Protein AF-A0AAW1LVD1-F1 (afdb_monomer)

pLDDT: mean 81.11, std 13.67, range [33.34, 93.12]

Mean predicted aligned error: 8.17 Å

Sequence (95 aa):
METDLHILIRFNSGAVNEKIYNSKRRLKGIKVVIKEDLTQRRVELIKKLLKHIPARTIWTYHGKMCRKRGGNTETIQRDSDIRKIWVSGMDSRSK

Nearest PDB structures (foldseek):
  2ykp-assembly1_B  TM=5.722E-01  e=3.103E-01  Homo sapiens
  2ykq-assembly1_A  TM=5.357E-01  e=2.715E-01  Homo sapiens
  2yko-assembly1_B  TM=6.009E-01  e=7.402E-01  Homo sapiens
  2ykq-assembly1_B  TM=4.452E-01  e=3.547E-01  Homo sapiens
  8bqs-assembly1_Dc  TM=2.993E-01  e=2.903E-01  Tetrahymena thermophila SB210

Structure (mmCIF, N/CA/C/O backbone):
data_AF-A0AAW1LVD1-F1
#
_entry.id   AF-A0AAW1LVD1-F1
#
loop_
_atom_site.group_PDB
_atom_site.id
_atom_site.type_symbol
_atom_site.label_atom_id
_atom_site.label_alt_id
_atom_site.label_comp_id
_atom_site.label_asym_id
_atom_site.label_entity_id
_atom_site.label_seq_id
_atom_site.pdbx_PDB_ins_code
_atom_site.Cartn_x
_atom_site.Cartn_y
_atom_site.Cartn_z
_atom_site.occupancy
_atom_site.B_iso_or_equiv
_atom_site.auth_seq_id
_atom_site.auth_comp_id
_atom_site.auth_asym_id
_atom_site.auth_atom_id
_atom_site.pdbx_PDB_model_num
ATOM 1 N N . MET A 1 1 ? -16.031 -17.351 13.432 1.00 46.28 1 MET A N 1
ATOM 2 C CA . MET A 1 1 ? -15.065 -16.577 12.626 1.00 46.28 1 MET A CA 1
ATOM 3 C C . MET A 1 1 ? -15.374 -15.121 12.891 1.00 46.28 1 MET A C 1
ATOM 5 O O . MET A 1 1 ? -16.492 -14.709 12.616 1.00 46.28 1 MET A O 1
ATOM 9 N N . GLU A 1 2 ? -14.470 -14.397 13.540 1.00 61.00 2 GLU A N 1
ATOM 10 C CA . GLU A 1 2 ? -14.651 -12.966 13.794 1.00 61.00 2 GLU A CA 1
ATOM 11 C C . GLU A 1 2 ? -14.528 -12.250 12.443 1.00 61.00 2 GLU A C 1
ATOM 13 O O . GLU A 1 2 ? -13.537 -12.420 11.734 1.00 61.00 2 GLU A O 1
ATOM 18 N N . THR A 1 3 ? -15.589 -11.577 12.006 1.00 65.06 3 THR A 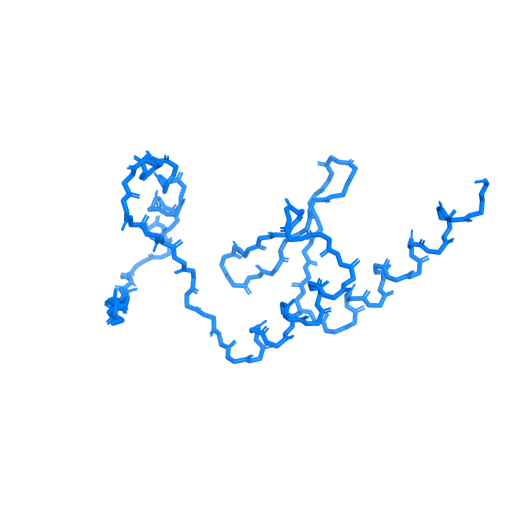N 1
ATOM 19 C CA . THR A 1 3 ? -15.590 -10.838 10.743 1.00 65.06 3 THR A CA 1
ATOM 20 C C . THR A 1 3 ? -14.800 -9.554 10.938 1.00 65.06 3 THR A C 1
ATOM 22 O O . THR A 1 3 ? -15.234 -8.683 11.692 1.00 65.06 3 THR A O 1
ATOM 25 N N . ASP A 1 4 ? -13.663 -9.429 10.255 1.00 79.44 4 ASP A N 1
ATOM 26 C CA . ASP A 1 4 ? -12.911 -8.177 10.201 1.00 79.44 4 ASP A CA 1
ATOM 27 C C . ASP A 1 4 ? -13.808 -7.085 9.596 1.00 79.44 4 ASP A C 1
ATOM 29 O O . ASP A 1 4 ? -14.131 -7.096 8.405 1.00 79.44 4 ASP A O 1
ATOM 33 N N . LEU A 1 5 ? -14.244 -6.138 10.430 1.00 86.25 5 LEU A N 1
ATOM 34 C CA . LEU A 1 5 ? -15.019 -4.992 9.974 1.00 86.25 5 LEU A CA 1
ATOM 35 C C . LEU A 1 5 ? -14.091 -4.036 9.219 1.00 86.25 5 LEU A C 1
ATOM 37 O O . LEU A 1 5 ? -13.218 -3.389 9.802 1.00 86.25 5 LEU A O 1
ATOM 41 N N . HIS A 1 6 ? -14.300 -3.924 7.911 1.00 87.81 6 HIS A N 1
ATOM 42 C CA . HIS A 1 6 ? -13.587 -2.971 7.072 1.00 87.81 6 HIS A CA 1
ATOM 43 C C . HIS A 1 6 ? -14.395 -1.680 6.919 1.00 87.81 6 HIS A C 1
ATOM 45 O O . HIS A 1 6 ? -15.538 -1.702 6.472 1.00 87.81 6 HIS A O 1
ATOM 51 N N . ILE A 1 7 ? -13.777 -0.546 7.254 1.00 92.31 7 ILE A N 1
ATOM 52 C CA . ILE A 1 7 ? -14.353 0.791 7.074 1.00 92.31 7 ILE A CA 1
ATOM 53 C C . ILE A 1 7 ? -13.542 1.517 6.000 1.00 92.31 7 ILE A C 1
ATOM 55 O O . ILE A 1 7 ? -12.330 1.692 6.145 1.00 92.31 7 ILE A O 1
ATOM 59 N N . LEU A 1 8 ? -14.207 1.952 4.927 1.00 91.38 8 LEU A N 1
ATOM 60 C CA . LEU A 1 8 ? -13.598 2.794 3.898 1.00 91.38 8 LEU A CA 1
ATOM 61 C C . LEU A 1 8 ? -13.706 4.263 4.307 1.00 91.38 8 LEU A C 1
ATOM 63 O O . LEU A 1 8 ? -14.798 4.782 4.525 1.00 91.38 8 LEU A O 1
ATOM 67 N N . ILE A 1 9 ? -12.561 4.939 4.390 1.00 90.88 9 ILE A N 1
ATOM 68 C CA . ILE A 1 9 ? -12.479 6.354 4.757 1.00 90.88 9 ILE A CA 1
ATOM 69 C C . ILE A 1 9 ? -11.940 7.131 3.561 1.00 90.88 9 ILE A C 1
ATOM 71 O O . ILE A 1 9 ? -10.801 6.933 3.136 1.00 90.88 9 ILE A O 1
ATOM 75 N N . ARG A 1 10 ? -12.749 8.055 3.038 1.00 91.88 10 ARG A N 1
ATOM 76 C CA . ARG A 1 10 ? -12.319 9.019 2.023 1.00 91.88 10 ARG A CA 1
ATOM 77 C C . ARG A 1 10 ? -11.919 10.322 2.702 1.00 91.88 10 ARG A C 1
ATOM 79 O O . ARG A 1 10 ? -12.741 10.984 3.325 1.00 91.88 10 ARG A O 1
ATOM 86 N N . PHE A 1 11 ? -10.664 10.717 2.535 1.00 90.44 11 PHE A N 1
ATOM 87 C CA . PHE A 1 11 ? -10.186 12.014 3.003 1.00 90.44 11 PHE A CA 1
ATOM 88 C C . PHE A 1 11 ? -10.530 13.121 2.003 1.00 90.44 11 PHE A C 1
ATOM 90 O O . PHE A 1 11 ? -10.503 12.912 0.789 1.00 90.44 11 PHE A O 1
ATOM 97 N N . ASN A 1 12 ? -10.808 14.317 2.520 1.00 92.19 12 ASN A N 1
ATOM 98 C CA . ASN A 1 12 ? -11.026 15.520 1.713 1.00 92.19 12 ASN A CA 1
ATOM 99 C C . ASN A 1 12 ? -9.725 16.093 1.116 1.00 92.19 12 ASN A C 1
ATOM 101 O O . ASN A 1 12 ? -9.779 16.910 0.203 1.00 92.19 12 ASN A O 1
ATOM 105 N N . SER A 1 13 ? -8.559 15.679 1.625 1.00 93.12 13 SER A N 1
ATOM 106 C CA . SER A 1 13 ? -7.252 16.181 1.206 1.00 93.12 13 SER A CA 1
ATOM 107 C C . SER A 1 13 ? -6.151 15.132 1.375 1.00 93.12 13 SER A C 1
ATOM 109 O O . SER A 1 13 ? -6.160 14.322 2.308 1.00 93.12 13 SER A O 1
ATOM 111 N N . GLY A 1 14 ? -5.158 15.181 0.482 1.00 87.75 14 GLY A N 1
ATOM 112 C CA . GLY A 1 14 ? -3.971 14.324 0.555 1.00 87.75 14 GLY A CA 1
ATOM 113 C C . GLY A 1 14 ? -3.124 14.582 1.805 1.00 87.75 14 GLY A C 1
ATOM 114 O O . GLY A 1 14 ? -2.609 1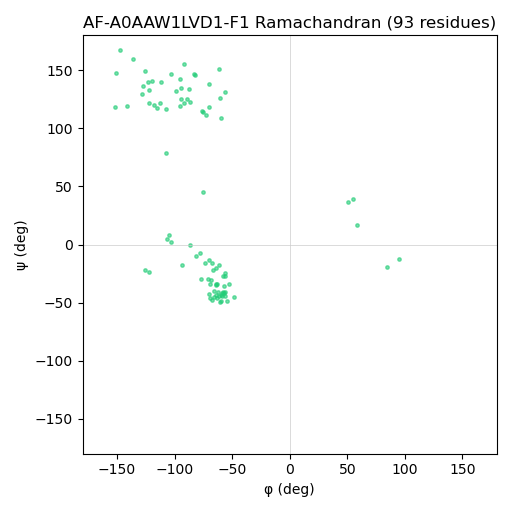3.637 2.393 1.00 87.75 14 GLY A O 1
ATOM 115 N N . ALA A 1 15 ? -3.053 15.837 2.261 1.00 90.44 15 ALA A N 1
ATOM 116 C CA . ALA A 1 15 ? -2.282 16.224 3.442 1.00 90.44 15 ALA A CA 1
ATOM 117 C C . ALA A 1 15 ? -2.842 15.622 4.742 1.00 90.44 15 ALA A C 1
ATOM 119 O O . ALA A 1 15 ? -2.079 15.175 5.597 1.00 90.44 15 ALA A O 1
ATOM 120 N N . VAL A 1 16 ? -4.171 15.578 4.905 1.00 91.06 16 VAL A N 1
ATOM 121 C CA . VAL A 1 16 ? -4.788 14.918 6.069 1.00 91.06 16 VAL A CA 1
ATOM 122 C C . VAL A 1 16 ? -4.527 13.417 6.022 1.00 91.06 16 VAL A C 1
ATOM 124 O O . VAL A 1 16 ? -4.101 12.846 7.024 1.00 91.06 16 VAL A O 1
ATOM 127 N N . ASN A 1 17 ? -4.706 12.795 4.853 1.00 89.81 17 ASN A N 1
ATOM 128 C CA . ASN A 1 17 ? -4.410 11.378 4.658 1.00 89.81 17 ASN A CA 1
ATOM 129 C C . ASN A 1 17 ? -2.960 11.048 5.065 1.00 89.81 17 ASN A C 1
ATOM 131 O O . ASN A 1 17 ? -2.718 10.151 5.869 1.00 89.81 17 ASN A O 1
ATOM 135 N N . GLU A 1 18 ? -1.994 11.834 4.591 1.00 89.38 18 GLU A N 1
ATOM 136 C CA . GLU A 1 18 ? -0.576 11.661 4.910 1.00 89.38 18 GLU A CA 1
ATOM 137 C C . GLU A 1 18 ? -0.280 11.810 6.412 1.00 89.38 18 GLU A C 1
ATOM 139 O O . GLU A 1 18 ? 0.409 10.969 6.995 1.00 89.38 18 GLU A O 1
ATOM 144 N N . LYS A 1 19 ? -0.855 12.822 7.078 1.00 91.38 19 LYS A N 1
ATOM 145 C CA . LYS A 1 19 ? -0.721 13.002 8.536 1.00 91.38 19 LYS A CA 1
ATOM 146 C C . LYS A 1 19 ? -1.203 11.773 9.312 1.00 91.38 19 LYS A C 1
ATOM 148 O O . LYS A 1 19 ? -0.542 11.355 10.268 1.00 91.38 19 LYS A O 1
ATOM 153 N N . ILE A 1 20 ? -2.320 11.174 8.898 1.00 90.25 20 ILE A N 1
ATOM 154 C CA . ILE A 1 20 ? -2.858 9.950 9.506 1.00 90.25 20 ILE A CA 1
ATOM 155 C C . ILE A 1 20 ? -1.938 8.754 9.238 1.00 90.25 20 ILE A C 1
ATOM 157 O O . ILE A 1 20 ? -1.561 8.053 10.181 1.00 90.25 20 ILE A O 1
ATOM 161 N N . TYR A 1 21 ? -1.502 8.552 7.992 1.00 88.19 21 TYR A N 1
ATOM 162 C CA . TYR A 1 21 ? -0.584 7.464 7.635 1.00 88.19 21 TYR A CA 1
ATOM 163 C C . TYR A 1 21 ? 0.736 7.522 8.401 1.00 88.19 21 TYR A C 1
ATOM 165 O O . TYR A 1 21 ? 1.204 6.492 8.890 1.00 88.19 21 TYR A O 1
ATOM 173 N N . ASN A 1 22 ? 1.309 8.713 8.565 1.00 88.19 22 ASN A N 1
ATOM 174 C CA . ASN A 1 22 ? 2.540 8.912 9.328 1.00 88.19 22 ASN A CA 1
ATOM 175 C C . ASN A 1 22 ? 2.326 8.670 10.830 1.00 88.19 22 ASN A C 1
ATOM 177 O O . ASN A 1 22 ? 3.209 8.154 11.521 1.00 88.19 22 ASN A O 1
ATOM 181 N N . SER A 1 23 ? 1.120 8.948 11.329 1.00 90.81 23 SER A N 1
ATOM 182 C CA . SER A 1 23 ? 0.745 8.738 12.730 1.00 90.81 23 SER A CA 1
ATOM 183 C C . SER A 1 23 ? 0.355 7.294 13.062 1.00 90.81 23 SER A C 1
ATOM 185 O O . SER A 1 23 ? 0.259 6.961 14.244 1.00 90.81 23 SER A O 1
ATOM 187 N N . LYS A 1 24 ? 0.189 6.400 12.072 1.00 88.19 24 LYS A N 1
ATOM 188 C CA . LYS A 1 24 ? -0.299 5.019 12.282 1.00 88.19 24 LYS A CA 1
ATOM 189 C C . LYS A 1 24 ? 0.532 4.199 13.269 1.00 88.19 24 LYS A C 1
ATOM 191 O O . LYS A 1 24 ? 0.016 3.280 13.895 1.00 88.19 24 LYS A O 1
ATOM 196 N N . ARG A 1 25 ? 1.816 4.537 13.455 1.00 88.00 25 ARG A N 1
ATOM 197 C CA . ARG A 1 25 ? 2.693 3.901 14.458 1.00 88.00 25 ARG A CA 1
ATOM 198 C C . ARG A 1 25 ? 2.145 4.024 15.883 1.00 88.00 25 ARG A C 1
ATOM 200 O O . ARG A 1 25 ? 2.429 3.155 16.699 1.00 88.00 25 ARG A O 1
ATOM 207 N N . ARG A 1 26 ? 1.348 5.059 16.165 1.00 92.38 26 ARG A N 1
ATOM 208 C CA . ARG A 1 26 ? 0.680 5.274 17.458 1.00 92.38 26 ARG A CA 1
ATOM 209 C C . ARG A 1 26 ? -0.406 4.236 17.755 1.00 92.38 26 ARG A C 1
ATOM 211 O O . ARG A 1 26 ? -0.807 4.116 18.901 1.00 92.38 26 ARG A O 1
ATOM 218 N N . LEU A 1 27 ? -0.852 3.481 16.748 1.00 90.12 27 LEU A N 1
ATOM 219 C CA . LEU A 1 27 ? -1.820 2.392 16.902 1.00 90.12 27 LEU A CA 1
ATOM 220 C C . LEU A 1 27 ? -1.160 1.052 17.257 1.00 90.12 27 LEU A C 1
ATOM 222 O O . LEU A 1 27 ? -1.846 0.045 17.401 1.00 90.12 27 LEU A O 1
ATOM 226 N N . LYS A 1 28 ? 0.173 0.998 17.385 1.00 88.12 28 LYS A N 1
ATOM 227 C CA . LYS A 1 28 ? 0.871 -0.236 17.759 1.00 88.12 28 LYS A CA 1
ATOM 228 C C . LYS A 1 28 ? 0.391 -0.706 19.138 1.00 88.12 28 LYS A C 1
ATOM 230 O O . LYS A 1 28 ? 0.469 0.044 20.102 1.00 88.12 28 LYS A O 1
ATOM 235 N N . GLY A 1 29 ? -0.063 -1.957 19.218 1.00 91.56 29 GLY A N 1
ATOM 236 C CA . GLY A 1 29 ? -0.643 -2.546 20.433 1.00 91.56 29 GLY A CA 1
ATOM 237 C C . GLY A 1 29 ? -2.170 -2.458 20.495 1.00 91.56 29 GLY A C 1
ATOM 238 O O . GLY A 1 29 ? -2.783 -3.162 21.289 1.00 91.56 29 GLY A O 1
ATOM 239 N N . ILE A 1 30 ? -2.791 -1.669 19.615 1.00 92.31 30 ILE A N 1
ATOM 240 C CA . ILE A 1 30 ? -4.242 -1.617 19.433 1.00 92.31 30 ILE A CA 1
ATOM 241 C C . ILE A 1 30 ? -4.616 -2.551 18.273 1.00 92.31 30 ILE A C 1
ATOM 243 O O . ILE A 1 30 ? -3.899 -2.634 17.273 1.00 92.31 30 ILE A O 1
ATOM 247 N N . LYS A 1 31 ? -5.755 -3.247 18.377 1.00 89.44 31 LYS A N 1
ATOM 248 C CA . LYS A 1 31 ? -6.290 -4.146 17.335 1.00 89.44 31 LYS A CA 1
ATOM 249 C C . LYS A 1 31 ? -6.923 -3.380 16.156 1.00 89.44 31 LYS A C 1
ATOM 251 O O . LYS A 1 31 ? -8.014 -3.707 15.710 1.00 89.44 31 LYS A O 1
ATOM 256 N N . VAL A 1 32 ? -6.259 -2.334 15.666 1.00 89.25 32 VAL A N 1
ATOM 257 C CA . VAL A 1 32 ? -6.704 -1.524 14.523 1.00 89.25 32 VAL A CA 1
ATOM 258 C C . VAL A 1 32 ? -5.569 -1.427 13.514 1.00 89.25 32 VAL A C 1
ATOM 260 O O . VAL A 1 32 ? -4.442 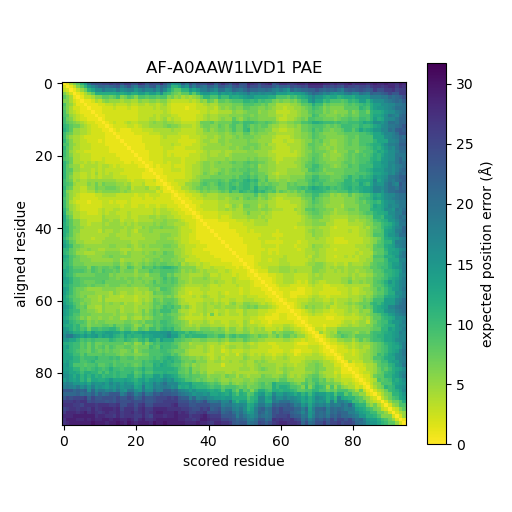-1.071 13.860 1.00 89.25 32 VAL A O 1
ATOM 263 N N . VAL A 1 33 ? -5.869 -1.717 12.247 1.00 88.38 33 VAL A N 1
ATOM 264 C CA . VAL A 1 33 ? -4.893 -1.663 11.155 1.00 88.38 33 VAL A CA 1
ATOM 265 C C . VAL A 1 33 ? -5.373 -0.696 10.082 1.00 88.38 33 VAL A C 1
ATOM 267 O O . VAL A 1 33 ? -6.428 -0.888 9.489 1.00 88.38 33 VAL A O 1
ATOM 270 N N . ILE A 1 34 ? -4.557 0.315 9.790 1.00 89.06 34 ILE A N 1
ATOM 271 C CA . ILE A 1 34 ? -4.774 1.227 8.663 1.00 89.06 34 ILE A CA 1
ATOM 272 C C . ILE A 1 34 ? -4.035 0.670 7.442 1.00 89.06 34 ILE A C 1
ATOM 274 O O . ILE A 1 34 ? -2.815 0.475 7.487 1.00 89.06 34 ILE A O 1
ATOM 278 N N . LYS A 1 35 ? -4.771 0.423 6.355 1.00 88.12 35 LYS A N 1
ATOM 279 C CA . LYS A 1 35 ? -4.251 -0.051 5.064 1.00 88.12 35 LYS A CA 1
ATOM 280 C C . LYS A 1 35 ? -4.703 0.891 3.953 1.00 88.12 35 LYS A C 1
ATOM 282 O O . LYS A 1 35 ? -5.783 1.470 4.044 1.00 88.12 35 LYS A O 1
ATOM 287 N N . GLU A 1 36 ? -3.881 1.022 2.914 1.00 87.31 36 GLU A N 1
ATOM 288 C CA . GLU A 1 36 ? -4.287 1.753 1.713 1.00 87.31 36 GLU A CA 1
ATOM 289 C C . GLU A 1 36 ? -5.342 0.958 0.961 1.00 87.31 36 GLU A C 1
ATOM 291 O O . GLU A 1 36 ? -5.212 -0.258 0.805 1.00 87.31 36 GLU A O 1
ATOM 296 N N . ASP A 1 37 ? -6.356 1.666 0.473 1.00 88.31 37 ASP A N 1
ATOM 297 C CA . ASP A 1 37 ? -7.261 1.120 -0.523 1.00 88.31 37 ASP A CA 1
ATOM 298 C C . ASP A 1 37 ? -6.548 1.123 -1.879 1.00 88.31 37 ASP A C 1
ATOM 300 O O . ASP A 1 37 ? -6.138 2.165 -2.405 1.00 88.31 37 ASP A O 1
ATOM 304 N N . LEU A 1 38 ? -6.307 -0.073 -2.403 1.00 86.94 38 LEU A N 1
ATOM 305 C CA . LEU A 1 38 ? -5.549 -0.283 -3.624 1.00 86.94 38 LEU A CA 1
ATOM 306 C C . LEU A 1 38 ? -6.475 -0.800 -4.708 1.00 86.94 38 LEU A C 1
ATOM 308 O O . LEU A 1 38 ? -7.274 -1.706 -4.494 1.00 86.94 38 LEU A O 1
ATOM 312 N N . THR A 1 39 ? -6.273 -0.303 -5.925 1.00 87.81 39 THR A N 1
ATOM 313 C CA . THR A 1 39 ? -6.938 -0.877 -7.093 1.00 87.81 39 THR A CA 1
ATOM 314 C C . THR A 1 39 ? -6.524 -2.338 -7.285 1.00 87.81 39 THR A C 1
ATOM 316 O O . THR A 1 39 ? -5.387 -2.719 -6.986 1.00 87.81 39 THR A O 1
ATOM 319 N N . GLN A 1 40 ? -7.412 -3.150 -7.863 1.00 88.75 40 GLN A N 1
ATOM 320 C CA . GLN A 1 40 ? -7.166 -4.570 -8.149 1.00 88.75 40 GLN A CA 1
ATOM 321 C C . GLN A 1 40 ? -5.820 -4.809 -8.859 1.00 88.75 40 GLN A C 1
ATOM 323 O O . GLN A 1 40 ? -5.013 -5.636 -8.437 1.00 88.75 40 GLN A O 1
ATOM 328 N N . ARG A 1 41 ? -5.519 -3.990 -9.875 1.00 87.50 41 ARG A N 1
ATOM 329 C CA . ARG A 1 41 ? -4.241 -4.020 -10.603 1.00 87.50 41 ARG A CA 1
ATOM 330 C C . ARG A 1 41 ? -3.029 -3.852 -9.680 1.00 87.50 41 ARG A C 1
ATOM 332 O O . ARG A 1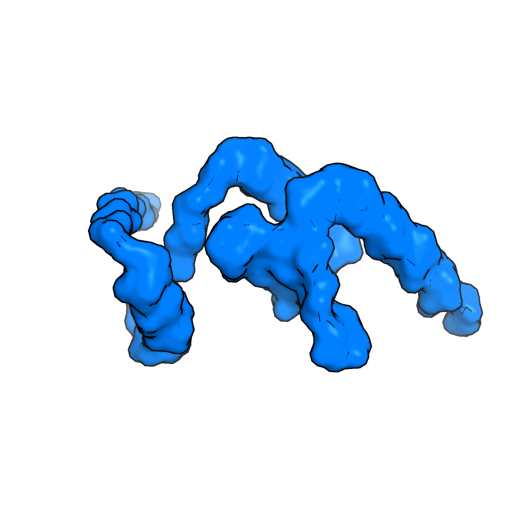 41 ? -2.006 -4.506 -9.870 1.00 87.50 41 ARG A O 1
ATOM 339 N N . ARG A 1 42 ? -3.112 -2.956 -8.692 1.00 86.31 42 ARG A N 1
ATOM 340 C CA . ARG A 1 42 ? -2.026 -2.732 -7.728 1.00 86.31 42 ARG A CA 1
ATOM 341 C C . ARG A 1 42 ? -1.882 -3.923 -6.796 1.00 86.31 42 ARG A C 1
ATOM 343 O O . ARG A 1 42 ? -0.759 -4.364 -6.590 1.00 86.31 42 ARG A O 1
ATOM 350 N N . VAL A 1 43 ? -2.988 -4.486 -6.311 1.00 88.44 43 VAL A N 1
ATOM 351 C CA . VAL A 1 43 ? -2.981 -5.705 -5.483 1.00 88.44 43 VAL A CA 1
ATOM 352 C C . VAL A 1 43 ? -2.283 -6.861 -6.204 1.00 88.44 43 VAL A C 1
ATOM 354 O O . VAL A 1 43 ? -1.447 -7.547 -5.616 1.00 88.44 43 VAL A O 1
ATOM 357 N N . GLU A 1 44 ? -2.566 -7.058 -7.489 1.00 88.88 44 GLU A N 1
ATOM 358 C CA . GLU A 1 44 ? -1.907 -8.081 -8.309 1.00 88.88 44 GLU A CA 1
ATOM 359 C C . GLU A 1 44 ? -0.402 -7.842 -8.450 1.00 88.88 44 GLU A C 1
ATOM 361 O O . GLU A 1 44 ? 0.386 -8.783 -8.322 1.00 88.88 44 GLU A O 1
ATOM 366 N N . LEU A 1 45 ? 0.013 -6.585 -8.633 1.00 86.50 45 LEU A N 1
ATOM 367 C CA . LEU A 1 45 ? 1.425 -6.206 -8.652 1.00 86.50 45 LEU A CA 1
ATOM 368 C C . LEU A 1 45 ? 2.121 -6.567 -7.327 1.00 86.50 45 LEU A C 1
ATOM 370 O O . LEU A 1 45 ? 3.211 -7.140 -7.348 1.00 86.50 45 LEU A O 1
ATOM 374 N N . ILE A 1 46 ? 1.479 -6.309 -6.177 1.00 85.81 46 ILE A N 1
ATOM 375 C CA . ILE A 1 46 ? 2.004 -6.698 -4.853 1.00 85.81 46 ILE A CA 1
ATOM 376 C C . ILE A 1 46 ? 2.175 -8.209 -4.770 1.00 85.81 46 ILE A C 1
ATOM 378 O O . ILE A 1 46 ? 3.237 -8.691 -4.383 1.00 85.81 46 ILE A O 1
ATOM 382 N N . LYS A 1 47 ? 1.139 -8.965 -5.149 1.00 87.06 47 LYS A N 1
ATOM 383 C CA . LYS A 1 47 ? 1.165 -10.430 -5.100 1.00 87.06 47 LYS A CA 1
ATOM 384 C C . LYS A 1 47 ? 2.307 -10.994 -5.941 1.00 87.06 47 LYS A C 1
ATOM 386 O O . LYS A 1 47 ? 2.978 -11.918 -5.494 1.00 87.06 47 LYS A O 1
ATOM 391 N N . LYS A 1 48 ? 2.567 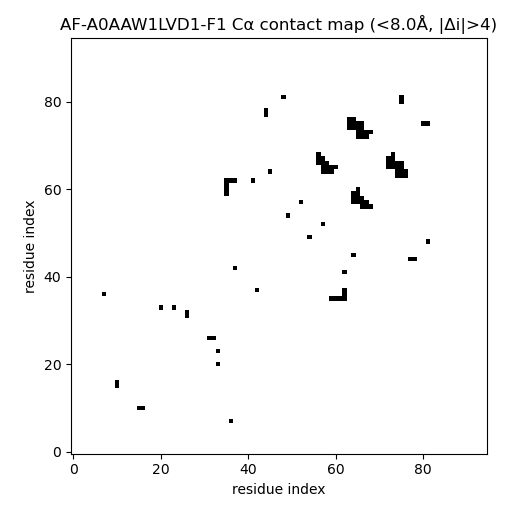-10.428 -7.126 1.00 86.75 48 LYS A N 1
ATOM 392 C CA . LYS A 1 48 ? 3.722 -10.805 -7.958 1.00 86.75 48 LYS A CA 1
ATOM 393 C C . LYS A 1 48 ? 5.048 -10.498 -7.254 1.00 86.75 48 LYS A C 1
ATOM 395 O O . LYS A 1 48 ? 5.918 -11.357 -7.219 1.00 86.75 48 LYS A O 1
ATOM 400 N N . LEU A 1 49 ? 5.198 -9.314 -6.660 1.00 83.00 49 LEU A N 1
ATOM 401 C CA . LEU A 1 49 ? 6.425 -8.914 -5.957 1.00 83.00 49 LEU A CA 1
ATOM 402 C C . LEU A 1 49 ? 6.723 -9.780 -4.729 1.00 83.00 49 LEU A C 1
ATOM 404 O O . LEU A 1 49 ? 7.865 -10.196 -4.536 1.00 83.00 49 LEU A O 1
ATOM 408 N N . LEU A 1 50 ? 5.702 -10.083 -3.926 1.00 85.56 50 LEU A N 1
ATOM 409 C CA . LEU A 1 50 ? 5.835 -10.868 -2.696 1.00 85.56 50 LEU A CA 1
ATOM 410 C C . LEU A 1 50 ? 6.302 -12.309 -2.937 1.00 85.56 50 LEU A C 1
ATOM 412 O O . LEU A 1 50 ? 6.851 -12.920 -2.026 1.00 85.56 50 LEU A O 1
ATOM 416 N N . LYS A 1 51 ? 6.146 -12.842 -4.155 1.00 85.56 51 LYS A N 1
ATOM 417 C CA . LYS A 1 51 ? 6.713 -14.149 -4.533 1.00 85.56 51 LYS A CA 1
ATOM 418 C C . LYS A 1 51 ? 8.242 -14.152 -4.572 1.00 85.56 51 LYS A C 1
ATOM 420 O O . LYS A 1 51 ? 8.846 -15.216 -4.499 1.00 85.56 51 LYS A O 1
ATOM 425 N N . HIS A 1 52 ? 8.867 -12.986 -4.719 1.00 81.12 52 HIS A N 1
ATOM 426 C CA . HIS A 1 52 ? 10.303 -12.876 -4.991 1.00 81.12 52 HIS A CA 1
ATOM 427 C C . HIS A 1 52 ? 11.044 -11.992 -3.992 1.00 81.12 52 HIS A C 1
ATOM 429 O O . HIS A 1 52 ? 12.258 -12.109 -3.841 1.00 81.12 52 HIS A O 1
ATOM 435 N N . ILE A 1 53 ? 10.332 -11.094 -3.316 1.00 82.44 53 ILE A N 1
ATOM 436 C CA . ILE A 1 53 ? 10.909 -10.120 -2.401 1.00 82.44 53 ILE A CA 1
ATOM 437 C C . ILE A 1 53 ? 10.270 -10.314 -1.022 1.00 82.44 53 ILE A C 1
ATOM 439 O O . ILE A 1 53 ? 9.042 -10.383 -0.927 1.00 82.44 53 ILE A O 1
ATOM 443 N N . PRO A 1 54 ? 11.069 -10.358 0.060 1.00 83.88 54 PRO A N 1
ATOM 444 C CA . PRO A 1 54 ? 10.537 -10.467 1.410 1.00 83.88 54 PRO A CA 1
ATOM 445 C C . PRO A 1 54 ? 9.552 -9.338 1.728 1.00 83.88 54 PRO A C 1
ATOM 447 O O . PRO A 1 54 ? 9.885 -8.164 1.581 1.00 83.88 54 PRO A O 1
ATOM 450 N N . ALA A 1 55 ? 8.378 -9.677 2.264 1.00 83.81 55 ALA A N 1
ATOM 451 C CA . ALA A 1 55 ? 7.340 -8.698 2.604 1.00 83.81 55 ALA A CA 1
ATOM 452 C C . ALA A 1 55 ? 7.851 -7.554 3.499 1.00 83.81 55 ALA A C 1
ATOM 454 O O . ALA A 1 55 ? 7.453 -6.407 3.336 1.00 83.81 55 ALA A O 1
ATOM 455 N N . ARG A 1 56 ? 8.798 -7.847 4.402 1.00 85.44 56 ARG A N 1
ATOM 456 C CA . ARG A 1 56 ? 9.405 -6.869 5.324 1.00 85.44 56 ARG A CA 1
ATOM 457 C C . ARG A 1 56 ? 10.153 -5.721 4.639 1.00 85.44 56 ARG A C 1
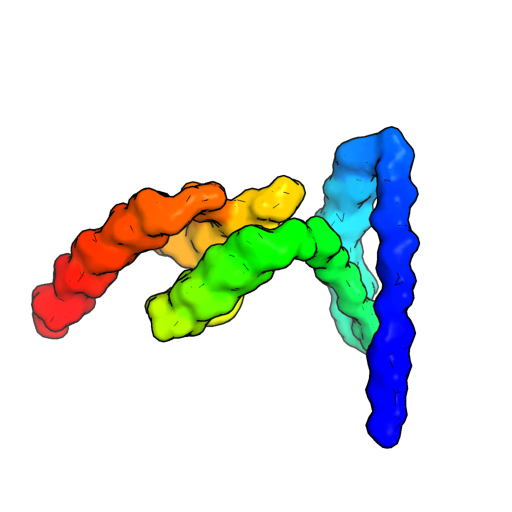ATOM 459 O O . ARG A 1 56 ? 10.455 -4.730 5.295 1.00 85.44 56 ARG A O 1
ATOM 466 N N . THR A 1 57 ? 10.515 -5.865 3.365 1.00 86.31 57 THR A N 1
ATOM 467 C CA . THR A 1 57 ? 11.246 -4.834 2.616 1.00 86.31 57 THR A CA 1
ATOM 468 C C . THR A 1 57 ? 10.351 -4.049 1.664 1.00 86.31 57 THR A C 1
ATOM 470 O O . THR A 1 57 ? 10.870 -3.180 0.968 1.00 86.31 57 THR A O 1
ATOM 473 N N . ILE A 1 58 ? 9.040 -4.321 1.641 1.00 87.94 58 ILE A N 1
ATOM 474 C CA . ILE A 1 58 ? 8.071 -3.704 0.731 1.00 87.94 58 ILE A CA 1
ATOM 475 C C . ILE A 1 58 ? 6.952 -3.025 1.525 1.00 87.94 58 ILE A C 1
ATOM 477 O O . ILE A 1 58 ? 6.458 -3.564 2.512 1.00 87.94 58 ILE A O 1
ATOM 481 N N . TRP A 1 59 ? 6.517 -1.851 1.075 1.00 87.25 59 TRP A N 1
ATOM 482 C CA . TRP A 1 59 ? 5.322 -1.172 1.579 1.00 87.25 59 TRP A CA 1
ATOM 483 C C . TRP A 1 59 ? 4.639 -0.384 0.462 1.00 87.25 59 TRP A C 1
ATOM 485 O O . TRP A 1 59 ? 5.208 -0.194 -0.613 1.00 87.25 59 TRP A O 1
ATOM 495 N N . THR A 1 60 ? 3.413 0.070 0.709 1.00 86.88 60 THR A N 1
ATOM 496 C CA . THR A 1 60 ? 2.711 0.992 -0.187 1.00 86.88 60 THR A CA 1
ATOM 497 C C . THR A 1 60 ? 2.739 2.408 0.383 1.00 86.88 60 THR A C 1
ATOM 499 O O . THR A 1 60 ? 2.768 2.593 1.605 1.00 86.88 60 THR A O 1
ATOM 502 N N . TYR A 1 61 ? 2.786 3.402 -0.501 1.00 84.88 61 TYR A N 1
ATOM 503 C CA . TYR A 1 61 ? 2.710 4.818 -0.151 1.00 84.88 61 TYR A CA 1
ATOM 504 C C . TYR A 1 61 ? 2.097 5.617 -1.310 1.00 84.88 61 TYR A C 1
ATOM 506 O O . TYR A 1 61 ? 2.623 5.623 -2.426 1.00 84.88 61 TYR A O 1
ATOM 514 N N . HIS A 1 62 ? 0.949 6.251 -1.067 1.00 80.31 62 HIS A N 1
ATOM 515 C CA . HIS A 1 62 ? 0.081 6.864 -2.082 1.00 80.31 62 HIS A CA 1
ATOM 516 C C . HIS A 1 62 ? -0.232 5.906 -3.244 1.00 80.31 62 HIS A C 1
ATOM 518 O O . HIS A 1 62 ? -0.283 6.281 -4.421 1.00 80.31 62 HIS A O 1
ATOM 524 N N . GLY A 1 63 ? -0.383 4.623 -2.900 1.00 76.75 63 GLY A N 1
ATOM 525 C CA . GLY A 1 63 ? -0.564 3.501 -3.810 1.00 76.75 63 GLY A CA 1
ATOM 526 C C . GLY A 1 63 ? 0.555 3.295 -4.839 1.00 76.75 63 GLY A C 1
ATOM 527 O O . GLY A 1 63 ? 0.390 2.559 -5.812 1.00 76.75 63 GLY A O 1
ATOM 528 N N . LYS A 1 64 ? 1.720 3.905 -4.624 1.00 81.50 64 LYS A N 1
ATOM 529 C CA . LYS A 1 64 ? 2.973 3.449 -5.225 1.00 81.50 64 LYS A CA 1
ATOM 530 C C . LYS A 1 64 ? 3.526 2.322 -4.359 1.00 81.50 64 LYS A C 1
ATOM 532 O O . LYS A 1 64 ? 3.363 2.343 -3.140 1.00 81.50 64 LYS A O 1
ATOM 537 N N . MET A 1 65 ? 4.187 1.351 -4.979 1.00 86.25 65 MET A N 1
ATOM 538 C CA . MET A 1 65 ? 4.919 0.328 -4.240 1.00 86.25 65 MET A CA 1
ATOM 539 C C . MET A 1 65 ? 6.330 0.835 -3.977 1.00 86.25 65 MET A C 1
ATOM 541 O O . MET A 1 65 ? 6.989 1.335 -4.885 1.00 86.25 65 MET A O 1
ATOM 545 N N . CYS A 1 66 ? 6.800 0.689 -2.750 1.00 87.06 66 CYS A N 1
ATOM 546 C CA . CYS A 1 66 ? 8.132 1.084 -2.327 1.00 87.06 66 CYS A CA 1
ATOM 547 C C . CYS A 1 66 ? 8.880 -0.141 -1.815 1.00 87.06 66 CYS A C 1
ATOM 549 O O . CYS A 1 66 ? 8.307 -0.987 -1.127 1.00 87.06 66 CYS A O 1
ATOM 551 N N . ARG A 1 67 ? 10.167 -0.231 -2.141 1.00 87.19 67 ARG A N 1
ATOM 552 C CA . ARG A 1 67 ? 11.064 -1.284 -1.674 1.00 87.19 67 ARG A CA 1
ATOM 553 C C . ARG A 1 67 ? 12.303 -0.663 -1.050 1.00 87.19 67 ARG A C 1
ATOM 555 O O . ARG A 1 67 ? 12.911 0.223 -1.641 1.00 87.19 67 ARG A O 1
ATOM 562 N N . LYS A 1 68 ? 12.736 -1.184 0.096 1.00 85.94 68 LYS A N 1
ATOM 563 C CA . LYS A 1 68 ? 14.029 -0.837 0.698 1.00 85.94 68 LYS A CA 1
ATOM 564 C C . LYS A 1 68 ? 15.120 -1.769 0.171 1.00 85.94 68 LYS A C 1
ATOM 566 O O . LYS A 1 68 ? 15.008 -2.988 0.315 1.00 85.94 68 LYS A O 1
ATOM 571 N N . ARG A 1 69 ? 16.191 -1.203 -0.388 1.00 83.06 69 ARG A N 1
ATOM 572 C CA . ARG A 1 69 ? 17.383 -1.930 -0.850 1.00 83.06 69 ARG A CA 1
ATOM 573 C C . ARG A 1 69 ? 18.642 -1.126 -0.525 1.00 83.06 69 ARG A C 1
ATOM 575 O O . ARG A 1 69 ? 18.790 -0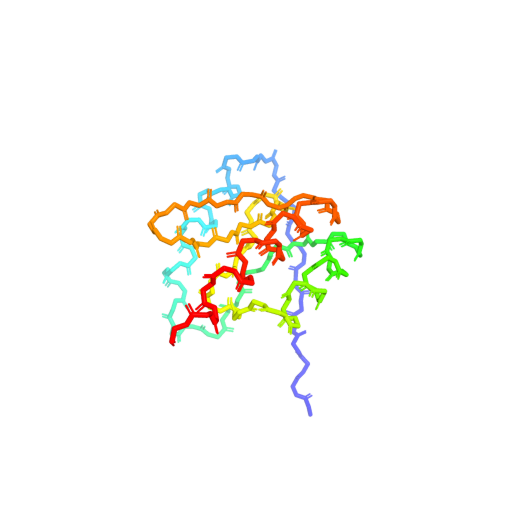.012 -1.005 1.00 83.06 69 ARG A O 1
ATOM 582 N N . GLY A 1 70 ? 19.545 -1.687 0.282 1.00 76.88 70 GLY A N 1
ATOM 583 C CA . GLY A 1 70 ? 20.862 -1.080 0.538 1.00 76.88 70 GLY A CA 1
ATOM 584 C C . GLY A 1 70 ? 20.811 0.366 1.051 1.00 76.88 70 GLY A C 1
ATOM 585 O O . GLY A 1 70 ? 21.577 1.199 0.595 1.00 76.88 70 GLY A O 1
ATOM 586 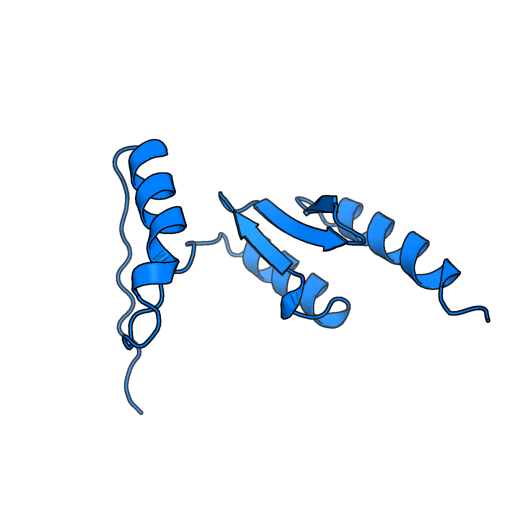N N . GLY A 1 71 ? 19.857 0.691 1.930 1.00 81.81 71 GLY A N 1
ATOM 587 C CA . GLY A 1 71 ? 19.649 2.056 2.439 1.00 81.81 71 GLY A CA 1
ATOM 588 C C . GLY A 1 71 ? 18.794 2.958 1.540 1.00 81.81 71 GLY A C 1
ATOM 589 O O . GLY A 1 71 ? 18.182 3.892 2.047 1.00 81.81 71 GLY A O 1
ATOM 590 N N . ASN A 1 72 ? 18.642 2.619 0.259 1.00 84.62 72 ASN A N 1
ATOM 591 C CA . ASN A 1 72 ? 17.828 3.367 -0.695 1.00 84.62 72 ASN A CA 1
ATOM 592 C C . ASN A 1 72 ? 16.384 2.848 -0.770 1.00 84.62 72 ASN A C 1
ATOM 594 O O . ASN A 1 72 ? 16.096 1.684 -0.469 1.00 84.62 72 ASN A O 1
ATOM 598 N N . THR A 1 73 ? 15.472 3.732 -1.187 1.00 87.38 73 THR A N 1
ATOM 599 C CA . THR A 1 73 ? 14.068 3.396 -1.465 1.00 87.38 73 THR A CA 1
ATOM 600 C C . THR A 1 73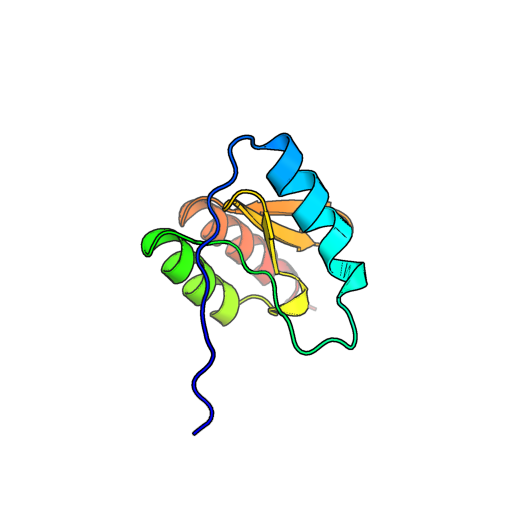 ? 13.825 3.415 -2.970 1.00 87.38 73 THR A C 1
ATOM 602 O O . THR A 1 73 ? 13.923 4.456 -3.611 1.00 87.38 73 THR A O 1
ATOM 605 N N . GLU A 1 74 ? 13.484 2.260 -3.533 1.00 87.62 74 GLU A N 1
ATOM 606 C CA . GLU A 1 74 ? 13.104 2.091 -4.937 1.00 87.62 74 GLU A CA 1
ATOM 607 C C . GLU A 1 74 ? 11.573 2.159 -5.056 1.00 87.62 74 GLU A C 1
ATOM 609 O O . GLU A 1 74 ? 10.860 1.527 -4.272 1.00 87.62 74 GLU A O 1
ATOM 614 N N . THR A 1 75 ? 11.051 2.902 -6.036 1.00 88.12 75 THR A N 1
ATOM 615 C CA . THR A 1 75 ? 9.607 2.931 -6.329 1.00 88.12 75 THR A CA 1
ATOM 616 C C . THR A 1 75 ? 9.291 2.006 -7.499 1.00 88.12 75 THR A C 1
ATOM 618 O O . THR A 1 75 ? 9.935 2.073 -8.541 1.00 88.12 75 THR A O 1
ATOM 621 N N . ILE A 1 76 ? 8.269 1.172 -7.338 1.00 85.00 76 ILE A N 1
ATOM 622 C CA . ILE A 1 76 ? 7.799 0.194 -8.314 1.00 85.00 76 ILE A CA 1
ATOM 623 C C . ILE A 1 76 ? 6.368 0.591 -8.683 1.00 85.00 76 ILE A C 1
ATOM 625 O O . ILE A 1 76 ? 5.491 0.678 -7.821 1.00 85.00 76 ILE A O 1
ATOM 629 N N . GLN A 1 77 ? 6.115 0.875 -9.956 1.00 83.06 77 GLN A N 1
ATOM 630 C CA . GLN A 1 77 ? 4.780 1.275 -10.418 1.00 83.06 77 GLN A CA 1
ATOM 631 C C . GLN A 1 77 ? 4.237 0.355 -11.506 1.00 83.06 77 GLN A C 1
ATOM 633 O O . GLN A 1 77 ? 3.023 0.289 -11.703 1.00 83.06 77 GLN A O 1
ATOM 638 N N . ARG A 1 78 ? 5.120 -0.332 -12.233 1.00 84.12 78 ARG A N 1
ATOM 639 C CA . ARG A 1 78 ? 4.767 -1.139 -13.401 1.00 84.12 78 ARG A CA 1
ATOM 640 C C . ARG A 1 78 ? 5.498 -2.477 -13.380 1.00 84.12 78 ARG A C 1
ATOM 642 O O . ARG A 1 78 ? 6.561 -2.610 -12.779 1.00 84.12 78 ARG A O 1
ATOM 649 N N . ASP A 1 79 ? 4.975 -3.445 -14.128 1.00 80.25 79 ASP A N 1
ATOM 650 C CA . ASP A 1 79 ? 5.611 -4.758 -14.319 1.00 80.25 79 ASP A CA 1
ATOM 651 C C . ASP A 1 79 ? 7.045 -4.640 -14.886 1.00 80.25 79 ASP A C 1
ATOM 653 O O . ASP A 1 79 ? 7.896 -5.482 -14.610 1.00 80.25 79 ASP A O 1
ATOM 657 N N . SER A 1 80 ? 7.360 -3.576 -15.634 1.00 80.19 80 SER A N 1
ATOM 658 C CA . SER A 1 80 ? 8.719 -3.302 -16.129 1.00 80.19 80 SER A CA 1
ATOM 659 C C . SER A 1 80 ? 9.728 -3.030 -15.011 1.00 80.19 80 SER A C 1
ATOM 661 O O . SER A 1 80 ? 10.891 -3.408 -15.127 1.00 80.19 80 SER A O 1
ATOM 663 N N . ASP A 1 81 ? 9.292 -2.395 -13.922 1.00 76.62 81 ASP A N 1
ATOM 664 C CA . ASP A 1 81 ? 10.153 -2.076 -12.780 1.00 76.62 81 ASP A CA 1
ATOM 665 C C . ASP A 1 81 ? 10.513 -3.346 -12.009 1.00 76.62 81 ASP A C 1
ATOM 667 O O . ASP A 1 81 ? 11.612 -3.463 -11.470 1.00 76.62 81 ASP A O 1
ATOM 671 N N . ILE A 1 82 ? 9.619 -4.341 -12.041 1.00 74.12 82 ILE A N 1
ATOM 672 C CA . ILE A 1 82 ? 9.896 -5.673 -11.514 1.00 74.12 82 ILE A CA 1
ATOM 673 C C . ILE A 1 82 ? 11.097 -6.266 -12.250 1.00 74.12 82 ILE A C 1
ATOM 675 O O . ILE A 1 82 ? 12.044 -6.676 -11.596 1.00 74.12 82 ILE A O 1
ATOM 679 N N . ARG A 1 83 ? 11.141 -6.241 -13.589 1.00 72.62 83 ARG A N 1
ATOM 680 C CA . ARG A 1 83 ? 12.253 -6.841 -14.359 1.00 72.62 83 ARG A CA 1
ATOM 681 C C . ARG A 1 83 ? 13.628 -6.279 -13.978 1.00 72.62 83 ARG A C 1
ATOM 683 O O . ARG A 1 83 ? 14.589 -7.036 -13.901 1.00 72.62 83 ARG A O 1
ATOM 690 N N . LYS A 1 84 ? 13.723 -4.983 -13.661 1.00 68.94 84 LYS A N 1
ATOM 691 C CA . LYS A 1 84 ? 14.976 -4.350 -13.196 1.00 68.94 84 LYS A CA 1
ATOM 692 C C . LYS A 1 84 ? 15.469 -4.932 -11.867 1.00 68.94 84 LYS A C 1
ATOM 694 O O . LYS A 1 84 ? 16.670 -5.071 -11.654 1.00 68.94 84 LYS A O 1
ATOM 699 N N . ILE A 1 85 ? 14.542 -5.320 -10.990 1.00 67.88 85 ILE A N 1
ATOM 700 C CA . ILE A 1 85 ? 14.858 -5.978 -9.718 1.00 67.88 85 ILE A CA 1
ATOM 701 C C . ILE A 1 85 ? 15.408 -7.392 -9.948 1.00 67.88 85 ILE A C 1
ATOM 703 O O . ILE A 1 85 ? 16.276 -7.827 -9.194 1.00 67.88 85 ILE A O 1
ATOM 707 N N . TRP A 1 86 ? 14.936 -8.090 -10.986 1.00 62.22 86 TRP A N 1
ATOM 708 C CA . TRP A 1 86 ? 15.364 -9.457 -11.306 1.00 62.22 86 TRP A CA 1
ATOM 709 C C . TRP A 1 86 ? 16.807 -9.515 -11.799 1.00 62.22 86 TRP A C 1
ATOM 711 O O . TRP A 1 86 ? 17.575 -10.329 -11.294 1.00 62.22 86 TRP A O 1
ATOM 721 N N . VAL A 1 87 ? 17.193 -8.618 -12.714 1.00 57.03 87 VAL A N 1
ATOM 722 C CA . VAL A 1 87 ? 18.567 -8.562 -13.252 1.00 57.03 87 VAL A CA 1
ATOM 723 C C . VAL A 1 87 ? 19.572 -8.337 -12.121 1.00 57.03 87 VAL A C 1
ATOM 725 O O . VAL A 1 87 ? 20.552 -9.056 -11.993 1.00 57.03 87 VAL A O 1
ATOM 728 N N . SER A 1 88 ? 19.259 -7.423 -11.204 1.00 54.66 88 SER A N 1
ATOM 729 C CA . SER A 1 88 ? 20.165 -7.058 -10.114 1.00 54.66 88 SER A CA 1
ATOM 730 C C . SER A 1 88 ? 20.216 -8.071 -8.951 1.00 54.66 88 SER A C 1
ATOM 732 O O . SER A 1 88 ? 21.011 -7.908 -8.025 1.00 54.66 88 SER A O 1
ATOM 734 N N . GLY A 1 89 ? 19.346 -9.089 -8.952 1.00 51.38 89 GLY A N 1
ATOM 735 C CA . GLY A 1 89 ? 19.331 -10.178 -7.968 1.00 51.38 89 GLY A CA 1
ATOM 736 C C . GLY A 1 89 ? 20.123 -11.421 -8.393 1.00 51.38 89 GLY A C 1
ATOM 737 O O . GLY A 1 89 ? 20.462 -12.228 -7.530 1.00 51.38 89 GLY A O 1
ATOM 738 N N . MET A 1 90 ? 20.435 -11.574 -9.687 1.00 45.84 90 MET A N 1
ATOM 739 C CA . MET A 1 90 ? 21.276 -12.673 -10.191 1.00 45.84 90 MET A CA 1
ATOM 740 C C . MET A 1 90 ? 22.765 -12.439 -9.905 1.00 45.84 90 MET A C 1
ATOM 742 O O . MET A 1 90 ? 23.472 -13.397 -9.611 1.00 45.84 90 MET A O 1
ATOM 746 N N . ASP A 1 91 ? 23.213 -11.183 -9.837 1.00 45.09 91 ASP A N 1
ATOM 747 C CA . ASP A 1 91 ? 24.626 -10.841 -9.593 1.00 45.09 91 ASP A CA 1
ATOM 748 C C . ASP A 1 91 ? 25.118 -11.145 -8.165 1.00 45.09 91 ASP A C 1
ATOM 750 O O . ASP A 1 91 ? 26.314 -11.126 -7.897 1.00 45.09 91 ASP A O 1
ATOM 754 N N . SER A 1 92 ? 24.210 -11.425 -7.224 1.00 45.00 92 SER A N 1
ATOM 755 C CA . SER A 1 92 ? 24.545 -11.658 -5.805 1.00 45.00 92 SER A CA 1
ATOM 756 C C . SER A 1 92 ? 24.447 -13.123 -5.366 1.00 45.00 92 SER A C 1
ATOM 758 O O . SER A 1 92 ? 24.637 -13.411 -4.188 1.00 45.00 92 SER A O 1
ATOM 760 N N . ARG A 1 93 ? 24.175 -14.054 -6.294 1.00 43.75 93 ARG A N 1
ATOM 761 C CA . ARG A 1 93 ? 24.227 -15.510 -6.041 1.00 43.75 93 ARG A CA 1
ATOM 762 C C . ARG A 1 93 ? 25.451 -16.204 -6.644 1.00 43.75 93 ARG A C 1
ATOM 764 O O . ARG A 1 93 ? 25.530 -17.424 -6.586 1.00 43.75 93 ARG A O 1
ATOM 771 N N . SER A 1 94 ? 26.404 -15.440 -7.170 1.00 39.44 94 SER A N 1
ATOM 772 C CA . SER A 1 94 ? 27.711 -15.947 -7.588 1.00 39.44 94 SER A CA 1
ATOM 773 C C . SER A 1 94 ? 28.779 -15.472 -6.608 1.00 39.44 94 SER A C 1
ATOM 775 O O . SER A 1 94 ? 29.466 -14.488 -6.872 1.00 39.44 94 SER A O 1
ATOM 777 N N . LYS A 1 95 ? 28.863 -16.133 -5.454 1.00 33.34 95 LYS A N 1
ATOM 778 C CA . LYS A 1 95 ? 30.084 -16.330 -4.661 1.00 33.34 95 LYS A CA 1
ATOM 779 C C . LYS A 1 95 ? 29.814 -17.342 -3.559 1.00 33.34 95 LYS A C 1
ATOM 781 O O . LYS A 1 95 ? 28.755 -17.212 -2.908 1.00 33.34 95 LYS A O 1
#

Foldseek 3Di:
DPDDDDDDDDDPDPVVVVVCVVCCVVCVVPPDDDDDDEDPVLVVVVVVCVVPDPPVQWDADPSWIWGDDPNDIDTDDDPVSVVVVVVVVVVPPPD

Organism: Popillia japonica (NCBI:txid7064)

Secondary structure (DSSP, 8-state):
-----------S-HHHHHHHHHHGGGGTTSS--------HHHHHHHHHHHTTS-GGGEEEETTEEEEEETTEEEEE-SHHHHHHHHHHHHTTS--

Radius of gyration: 16.08 Å; Cα contacts (8 Å, |Δi|>4): 53; chains: 1; bounding box: 46×33×37 Å

Solvent-accessible surface area (backbone atoms only — not comparable to full-atom values): 6331 Å² total; per-residue (Å²): 131,87,78,83,84,83,80,89,80,85,68,96,44,71,68,61,49,49,56,50,64,71,48,50,71,77,39,68,93,50,103,63,84,92,74,84,90,65,57,70,72,54,53,52,52,50,58,61,46,55,76,80,42,67,64,93,40,50,49,74,58,96,80,34,37,37,34,62,53,97,92,42,79,48,79,41,86,49,77,70,51,52,55,59,55,53,63,70,54,57,73,75,72,74,124